Protein AF-A0A962YUK0-F1 (afdb_monomer)

Solvent-accessible surface area (backbone atoms only — not comparable to full-atom values): 5086 Å² total; per-residue (Å²): 132,87,60,69,64,61,62,64,73,46,50,72,56,54,57,48,52,40,49,45,43,62,72,44,53,35,47,50,53,42,50,62,73,42,66,91,51,95,68,52,74,70,53,49,54,52,51,41,68,66,60,79,64,47,71,64,60,49,53,51,38,46,54,50,22,56,52,36,42,73,74,70,38,78,69,29,61,55,54,33,55,52,46,48,62,66,47,109

pLDDT: mean 76.21, std 9.32, range [46.31, 88.12]

Radius of gyration: 15.77 Å; Cα contacts (8 Å, |Δi|>4): 49; chains: 1; bounding box: 39×27×39 Å

Foldseek 3Di:
DPDVVLVVVCPCVLVVVLCCCLVPVLLVVLVVVCPVPPDDPVRSVVCSVPPQLDPVQLVVLVVVLVVVVVVVNPCSVSSNVSSVVNRD

Sequence (88 aa):
RLDPHAFAGMGWGAFGVMLAILFVARPVTVWLSAIGSKLDWRQKTVLAWIAPRGIVAAAVSALFALQLERLGHAEARTLVALTFLVIL

Structure (mmCIF, N/CA/C/O backbone):
data_AF-A0A962YUK0-F1
#
_entry.id   AF-A0A962YUK0-F1
#
loop_
_atom_site.group_PDB
_atom_site.id
_atom_site.type_symbol
_atom_site.label_atom_id
_atom_site.label_alt_id
_atom_site.label_comp_id
_atom_site.label_asym_id
_atom_site.label_entity_id
_atom_site.label_seq_id
_atom_site.pdbx_PDB_ins_code
_atom_site.Cartn_x
_atom_site.Cartn_y
_atom_site.Cartn_z
_atom_site.occupancy
_atom_site.B_iso_or_equiv
_atom_site.auth_seq_id
_atom_site.auth_comp_id
_atom_site.auth_asym_id
_atom_site.auth_atom_id
_atom_site.pdbx_PDB_model_num
ATOM 1 N N . ARG A 1 1 ? 20.477 -2.258 -7.340 1.00 46.31 1 ARG A N 1
ATOM 2 C CA . ARG A 1 1 ? 20.702 -0.842 -7.707 1.00 46.31 1 ARG A CA 1
ATOM 3 C C . ARG A 1 1 ? 19.330 -0.293 -8.056 1.00 46.31 1 ARG A C 1
ATOM 5 O O . ARG A 1 1 ? 18.657 -0.929 -8.849 1.00 46.31 1 ARG A O 1
ATOM 12 N N . LEU A 1 2 ? 18.853 0.725 -7.344 1.00 51.81 2 LEU A N 1
ATOM 13 C CA . LEU A 1 2 ? 17.571 1.363 -7.645 1.00 51.81 2 LEU A CA 1
ATOM 14 C C . LEU A 1 2 ? 17.815 2.267 -8.856 1.00 51.81 2 LEU A C 1
ATOM 16 O O . LEU A 1 2 ? 18.553 3.237 -8.720 1.00 51.81 2 LEU A O 1
ATOM 20 N N . ASP A 1 3 ? 17.292 1.911 -10.029 1.00 58.06 3 ASP A N 1
ATOM 21 C CA . ASP A 1 3 ? 17.433 2.727 -11.238 1.00 58.06 3 ASP A CA 1
ATOM 22 C C . ASP A 1 3 ? 16.488 3.940 -11.146 1.00 58.06 3 ASP A C 1
ATOM 24 O O . ASP A 1 3 ? 15.267 3.761 -11.171 1.00 58.06 3 ASP A O 1
ATOM 28 N N . PRO A 1 4 ? 16.999 5.185 -11.055 1.00 58.22 4 PRO A N 1
ATOM 29 C CA . PRO A 1 4 ? 16.159 6.382 -10.930 1.00 58.22 4 PRO A CA 1
ATOM 30 C C . PRO A 1 4 ? 15.229 6.578 -12.139 1.00 58.22 4 PRO A C 1
ATOM 32 O O . PRO A 1 4 ? 14.139 7.131 -12.018 1.00 58.22 4 PRO A O 1
ATOM 35 N N . HIS A 1 5 ? 15.632 6.066 -13.306 1.00 57.56 5 HIS A N 1
ATOM 36 C CA . HIS A 1 5 ? 14.847 6.107 -14.539 1.00 57.56 5 HIS A CA 1
ATOM 37 C C . HIS A 1 5 ? 13.571 5.251 -14.482 1.00 57.56 5 HIS A C 1
ATOM 39 O O . HIS A 1 5 ? 12.594 5.596 -15.145 1.00 57.56 5 HIS A O 1
ATOM 45 N N . ALA A 1 6 ? 13.529 4.197 -13.655 1.00 55.47 6 ALA A N 1
ATOM 46 C CA . ALA A 1 6 ? 12.311 3.408 -13.454 1.00 55.47 6 ALA A CA 1
ATOM 47 C C . ALA A 1 6 ? 11.211 4.239 -12.766 1.00 55.47 6 ALA A C 1
ATOM 49 O O . ALA A 1 6 ? 10.039 4.123 -13.112 1.00 55.47 6 ALA A O 1
ATOM 50 N N . PHE A 1 7 ? 11.590 5.138 -11.850 1.00 56.09 7 PHE A N 1
ATOM 51 C CA . PHE A 1 7 ? 10.660 6.068 -11.199 1.00 56.09 7 PHE A CA 1
ATOM 52 C C . PHE A 1 7 ? 10.194 7.187 -12.140 1.00 56.09 7 PHE A C 1
ATOM 54 O O . PHE A 1 7 ? 9.039 7.599 -12.070 1.00 56.09 7 PHE A O 1
ATOM 61 N N . ALA A 1 8 ? 11.055 7.638 -13.058 1.00 58.25 8 ALA A N 1
ATOM 62 C CA . ALA A 1 8 ? 10.708 8.662 -14.044 1.00 58.25 8 ALA A CA 1
ATOM 63 C C . ALA A 1 8 ? 9.708 8.162 -15.108 1.00 58.25 8 ALA A C 1
ATOM 65 O O . ALA A 1 8 ? 8.836 8.922 -15.524 1.00 58.25 8 ALA A O 1
ATOM 66 N N . GLY A 1 9 ? 9.795 6.889 -15.518 1.00 57.06 9 GLY A N 1
ATOM 67 C CA . GLY A 1 9 ? 8.861 6.273 -16.474 1.00 57.06 9 GLY A CA 1
ATOM 68 C C . GLY A 1 9 ? 7.500 5.886 -15.880 1.00 57.06 9 GLY A C 1
ATOM 69 O O . GLY A 1 9 ? 6.508 5.835 -16.600 1.00 57.06 9 GLY A O 1
ATOM 70 N N . MET A 1 10 ? 7.427 5.665 -14.564 1.00 58.16 10 MET A N 1
ATOM 71 C CA . MET A 1 10 ? 6.183 5.320 -13.858 1.00 58.16 10 MET A CA 1
ATOM 72 C C . MET A 1 10 ? 5.180 6.486 -13.770 1.00 58.16 10 MET A C 1
ATOM 74 O O . MET A 1 10 ? 3.976 6.260 -13.617 1.0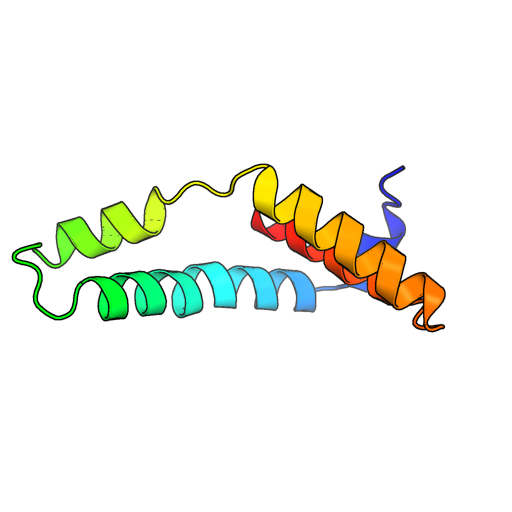0 58.16 10 MET A O 1
ATOM 78 N N . GLY A 1 11 ? 5.666 7.726 -13.885 1.00 66.12 11 GLY A N 1
ATOM 79 C CA . GLY A 1 11 ? 4.845 8.936 -13.908 1.00 66.12 11 GLY A CA 1
ATOM 80 C C . GLY A 1 11 ? 3.906 9.091 -12.701 1.00 66.12 11 GLY A C 1
ATOM 81 O O . GLY A 1 11 ? 4.031 8.429 -11.670 1.00 66.12 11 GLY A O 1
ATOM 82 N N . TRP A 1 12 ? 2.906 9.962 -12.847 1.00 71.88 12 TRP A N 1
ATOM 83 C CA . TRP A 1 12 ? 1.851 10.196 -11.848 1.00 71.88 12 TRP A CA 1
ATOM 84 C C . TRP A 1 12 ? 1.034 8.937 -11.493 1.00 71.88 12 TRP A C 1
ATOM 86 O O . TRP A 1 12 ? 0.372 8.907 -10.456 1.00 71.88 12 TRP A O 1
ATOM 96 N N . GLY A 1 13 ? 1.095 7.882 -12.317 1.00 75.88 13 GLY A N 1
ATOM 97 C CA . GLY A 1 13 ? 0.370 6.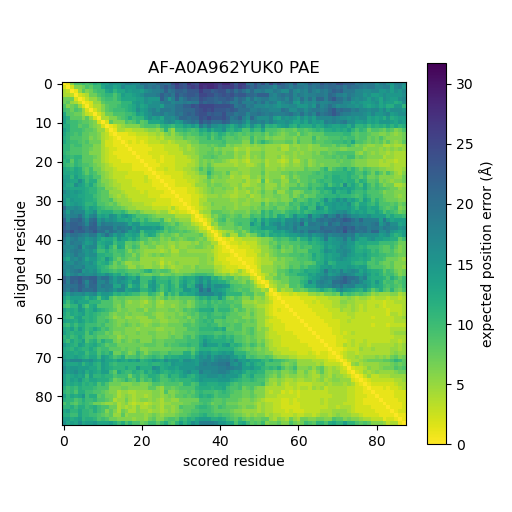628 -12.106 1.00 75.88 13 GLY A CA 1
ATOM 98 C C . GLY A 1 13 ? 0.805 5.884 -10.842 1.00 75.88 13 GLY A C 1
ATOM 99 O O . GLY A 1 13 ? -0.049 5.437 -10.078 1.00 75.88 13 GLY A O 1
ATOM 100 N N . ALA A 1 14 ? 2.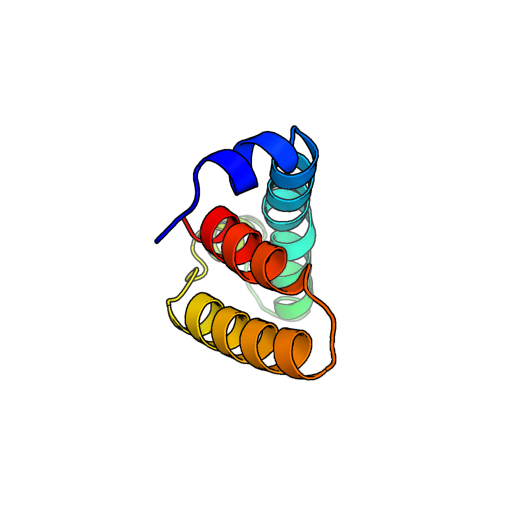109 5.821 -10.554 1.00 75.81 14 ALA A N 1
ATOM 101 C CA . ALA A 1 14 ? 2.611 5.194 -9.326 1.00 75.81 14 ALA A CA 1
ATOM 102 C C . ALA A 1 14 ? 2.148 5.939 -8.060 1.00 75.81 14 ALA A C 1
ATOM 104 O O . ALA A 1 14 ? 1.793 5.318 -7.056 1.00 75.81 14 ALA A O 1
ATOM 105 N N . PHE A 1 15 ? 2.060 7.269 -8.141 1.00 79.44 15 PHE A N 1
ATOM 106 C CA . PHE A 1 15 ? 1.473 8.103 -7.090 1.00 79.44 15 PHE A CA 1
ATOM 107 C C . PHE A 1 15 ? -0.026 7.822 -6.910 1.00 79.44 15 PHE A C 1
ATOM 109 O O . PHE A 1 15 ? -0.508 7.724 -5.783 1.00 79.44 15 PHE A O 1
ATOM 116 N N . GLY A 1 16 ? -0.755 7.628 -8.013 1.00 83.31 16 GLY A N 1
ATOM 117 C CA . GLY A 1 16 ? -2.159 7.218 -7.993 1.00 83.31 16 GLY A CA 1
ATOM 118 C C . GLY A 1 16 ? -2.370 5.859 -7.319 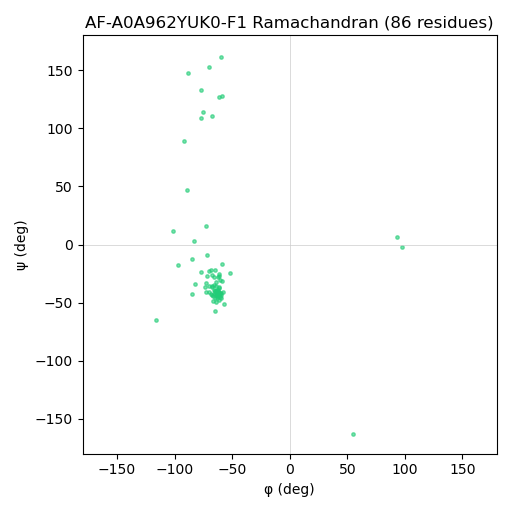1.00 83.31 16 GLY A C 1
ATOM 119 O O . GLY A 1 16 ? -3.239 5.732 -6.459 1.00 83.31 16 GLY A O 1
ATOM 120 N N . VAL A 1 17 ? -1.537 4.863 -7.640 1.00 81.19 17 VAL A N 1
ATOM 121 C CA . VAL A 1 17 ? -1.573 3.533 -7.003 1.00 81.19 17 VAL A CA 1
ATOM 122 C C . VAL A 1 17 ? -1.283 3.635 -5.506 1.00 81.19 17 VAL A C 1
ATOM 124 O O . VAL A 1 17 ? -2.008 3.051 -4.700 1.00 81.19 17 VAL A O 1
ATOM 127 N N . MET A 1 18 ? -0.277 4.419 -5.116 1.00 81.81 18 MET A N 1
ATOM 128 C CA . MET A 1 18 ? 0.022 4.678 -3.708 1.00 81.81 18 MET A CA 1
ATOM 129 C C . MET A 1 18 ? -1.182 5.282 -2.975 1.00 81.81 18 MET A C 1
ATOM 131 O O . MET A 1 18 ? -1.588 4.767 -1.930 1.00 81.81 18 MET A O 1
ATOM 135 N N . LEU A 1 19 ? -1.770 6.351 -3.520 1.00 83.69 19 LEU A N 1
ATOM 136 C CA . LEU A 1 19 ? -2.935 7.005 -2.924 1.00 83.69 19 LEU A CA 1
ATOM 137 C C . LEU A 1 19 ? -4.125 6.048 -2.826 1.00 83.69 19 LEU A C 1
ATOM 139 O O . LEU A 1 19 ? -4.766 5.990 -1.780 1.00 83.69 19 LEU A O 1
ATOM 143 N N . ALA A 1 20 ? -4.385 5.249 -3.861 1.00 86.38 20 ALA A N 1
ATOM 144 C CA . ALA A 1 20 ? -5.442 4.245 -3.834 1.00 86.38 20 ALA A CA 1
ATOM 145 C C . ALA A 1 20 ? -5.209 3.202 -2.726 1.00 86.38 20 ALA A C 1
ATOM 147 O O . ALA A 1 20 ? -6.135 2.849 -1.994 1.00 86.38 20 ALA A O 1
ATOM 148 N N . ILE A 1 21 ? -3.974 2.738 -2.534 1.00 82.69 21 ILE A N 1
ATOM 149 C CA . ILE A 1 21 ? -3.663 1.768 -1.477 1.00 82.69 21 ILE A CA 1
ATOM 150 C C . ILE A 1 21 ? -3.823 2.395 -0.083 1.00 82.69 21 ILE A C 1
ATOM 152 O O . ILE A 1 21 ? -4.412 1.773 0.805 1.00 82.69 21 ILE A O 1
ATOM 156 N N . LEU A 1 22 ? -3.338 3.625 0.103 1.00 80.25 22 LEU A N 1
ATOM 157 C CA . LEU A 1 22 ? -3.399 4.364 1.368 1.00 80.25 22 LEU A CA 1
ATOM 158 C C . LEU A 1 22 ? -4.829 4.735 1.775 1.00 80.25 22 LEU A C 1
ATOM 160 O O . LEU A 1 22 ? -5.215 4.514 2.921 1.00 80.25 22 LEU A O 1
ATOM 164 N N . PHE A 1 23 ? -5.604 5.297 0.847 1.00 82.38 23 PHE A N 1
ATOM 165 C CA . PHE A 1 23 ? -6.916 5.881 1.134 1.00 82.38 23 PHE A CA 1
ATOM 166 C C . PHE A 1 23 ? -8.089 4.943 0.856 1.00 82.38 23 PHE A C 1
ATOM 168 O O . PHE A 1 23 ? -9.176 5.189 1.371 1.00 82.38 23 PHE A O 1
ATOM 175 N N . VAL A 1 24 ? -7.897 3.871 0.080 1.00 85.56 24 VAL A N 1
ATOM 176 C CA . VAL A 1 24 ? -8.967 2.914 -0.243 1.00 85.56 24 VAL A CA 1
ATOM 177 C C . VAL A 1 24 ? -8.642 1.538 0.319 1.00 85.56 24 VAL A C 1
ATOM 179 O O . VAL A 1 24 ? -9.323 1.075 1.232 1.00 85.56 24 VAL A O 1
ATOM 182 N N . ALA A 1 25 ? -7.582 0.885 -0.162 1.00 83.50 25 ALA A N 1
ATOM 183 C CA . ALA A 1 25 ? -7.330 -0.519 0.179 1.00 83.50 25 ALA A CA 1
ATOM 184 C C . ALA A 1 25 ? -7.108 -0.734 1.690 1.00 83.50 25 ALA A C 1
ATOM 186 O O . ALA A 1 25 ? -7.648 -1.674 2.280 1.00 83.50 25 ALA A O 1
ATOM 187 N N . ARG A 1 26 ? -6.348 0.156 2.341 1.00 79.88 26 ARG A N 1
ATOM 188 C CA . ARG A 1 26 ? -6.050 0.106 3.783 1.00 79.88 26 ARG A CA 1
ATOM 189 C C . ARG A 1 26 ? -7.278 0.302 4.676 1.00 79.88 26 ARG A C 1
ATOM 191 O O . ARG A 1 26 ? -7.557 -0.587 5.482 1.00 79.88 26 ARG A O 1
ATOM 198 N N . PRO A 1 27 ? -8.035 1.407 4.572 1.00 79.81 27 PRO A N 1
ATOM 199 C CA . PRO A 1 27 ? -9.224 1.572 5.397 1.00 79.81 27 PRO A CA 1
ATOM 200 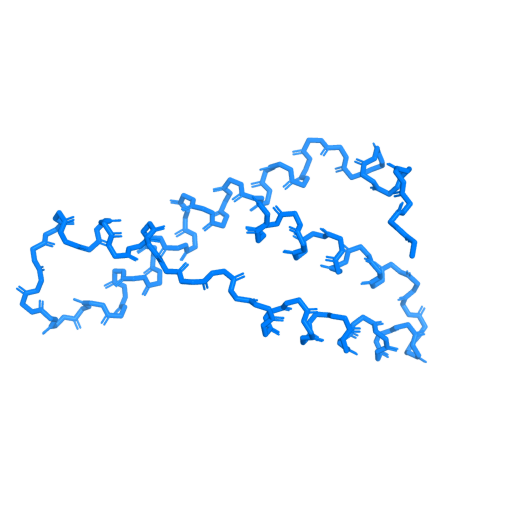C C . PRO A 1 27 ? -10.254 0.477 5.122 1.00 79.81 27 PRO A C 1
ATOM 202 O O . PRO A 1 27 ? -10.821 -0.041 6.078 1.00 79.81 27 PRO A O 1
ATOM 205 N N . VAL A 1 28 ? -10.426 0.033 3.871 1.00 84.56 28 VAL A N 1
ATOM 206 C CA . VAL A 1 28 ? -11.346 -1.070 3.544 1.00 84.56 28 VAL A CA 1
ATOM 207 C C . VAL A 1 28 ? -10.936 -2.369 4.235 1.00 84.56 28 VAL A C 1
ATOM 209 O O . VAL A 1 28 ? -11.769 -3.000 4.878 1.00 84.56 28 VAL A O 1
ATOM 212 N N . THR A 1 29 ? -9.662 -2.761 4.172 1.00 80.19 29 THR A N 1
ATOM 213 C CA . THR A 1 29 ? -9.191 -4.001 4.818 1.00 80.19 29 THR A CA 1
ATOM 214 C C . THR A 1 29 ? -9.334 -3.962 6.337 1.00 80.19 29 THR A C 1
ATOM 216 O O . THR A 1 29 ? -9.758 -4.957 6.928 1.00 80.19 29 THR A O 1
ATOM 219 N N . VAL A 1 30 ? -9.063 -2.822 6.979 1.00 80.19 30 VAL A N 1
ATOM 220 C CA . VAL A 1 30 ? -9.273 -2.671 8.429 1.00 80.19 30 VAL A CA 1
ATOM 221 C C . VAL A 1 30 ? -10.751 -2.651 8.789 1.00 80.19 30 VAL A C 1
ATOM 223 O O . VAL A 1 30 ? -11.138 -3.280 9.770 1.00 80.19 30 VAL A O 1
ATOM 226 N N . TRP A 1 31 ? -11.588 -1.975 8.004 1.00 78.50 31 TRP A N 1
ATOM 227 C CA . TRP A 1 31 ? -13.028 -1.953 8.237 1.00 78.50 31 TRP A CA 1
ATOM 228 C C . TRP A 1 31 ? -13.629 -3.344 8.097 1.00 78.50 31 TRP A C 1
ATOM 230 O O . TRP A 1 31 ? -14.339 -3.753 9.010 1.00 78.50 31 TRP A O 1
ATOM 240 N N . LEU A 1 32 ? -13.275 -4.083 7.040 1.00 81.81 32 LEU A N 1
ATOM 241 C CA . LEU A 1 32 ? -13.682 -5.474 6.830 1.00 81.81 32 LEU A CA 1
ATOM 242 C C . LEU A 1 32 ? -13.203 -6.382 7.969 1.00 81.81 32 LEU A C 1
ATOM 244 O O . LEU A 1 32 ? -13.994 -7.143 8.516 1.00 81.81 32 LEU A O 1
ATOM 248 N N . SER A 1 33 ? -11.941 -6.252 8.386 1.00 77.69 33 SER A N 1
ATOM 249 C CA . SER A 1 33 ? -11.381 -7.036 9.501 1.00 77.69 33 SER A CA 1
ATOM 250 C C . SER A 1 33 ? -11.993 -6.667 10.857 1.00 77.69 33 SER A C 1
ATOM 252 O O . SER A 1 33 ? -11.946 -7.453 11.799 1.00 77.69 33 SER A O 1
ATOM 254 N N . ALA A 1 34 ? -12.566 -5.468 10.973 1.00 76.25 34 ALA A N 1
ATOM 255 C CA . ALA A 1 34 ? -13.227 -4.969 12.171 1.00 76.25 34 ALA A CA 1
ATOM 256 C C . ALA 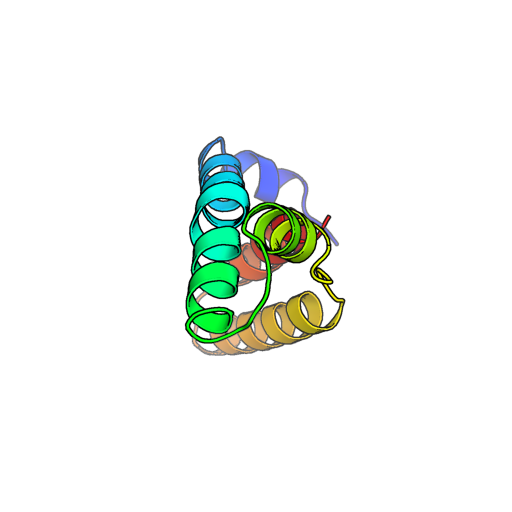A 1 34 ? -14.765 -5.055 12.096 1.00 76.25 34 ALA A C 1
ATOM 258 O O . ALA A 1 34 ? -15.442 -4.456 12.942 1.00 76.25 34 ALA A O 1
ATOM 259 N N . ILE A 1 35 ? -15.336 -5.762 11.110 1.00 73.44 35 ILE A N 1
ATOM 260 C CA . ILE A 1 35 ? -16.761 -6.122 11.106 1.00 73.44 35 ILE A CA 1
ATOM 261 C C . ILE A 1 35 ? -16.978 -7.117 12.252 1.00 73.44 35 ILE A C 1
ATOM 263 O O . ILE A 1 35 ? -16.471 -8.231 12.227 1.00 73.44 35 ILE A O 1
ATOM 267 N N . GLY A 1 36 ? -17.694 -6.684 13.293 1.00 70.50 36 GLY A N 1
ATOM 268 C CA . GLY A 1 36 ? -17.954 -7.482 14.498 1.00 70.50 36 GLY A CA 1
ATOM 269 C C . GLY A 1 36 ? -17.024 -7.208 15.687 1.00 70.50 36 GLY A C 1
ATOM 270 O O . GLY A 1 36 ? -17.235 -7.780 16.755 1.00 70.50 36 GLY A O 1
ATOM 271 N N . SER A 1 37 ? -16.033 -6.315 15.562 1.00 71.06 37 SER A N 1
ATOM 272 C CA . SER A 1 37 ? -15.215 -5.898 16.710 1.00 71.06 37 SER A CA 1
ATOM 273 C C . SER A 1 37 ? -15.835 -4.699 17.441 1.00 71.06 37 SER A C 1
ATOM 275 O O . SER A 1 37 ? -16.443 -3.824 16.825 1.00 71.06 37 SER A O 1
ATOM 277 N N . LYS A 1 38 ? -15.647 -4.628 18.768 1.00 71.50 38 LYS A N 1
ATOM 278 C CA . LYS A 1 38 ? -16.088 -3.505 19.624 1.00 71.50 38 LYS A CA 1
ATOM 279 C C . LYS A 1 38 ? -15.246 -2.224 19.443 1.00 71.50 38 LYS A C 1
ATOM 281 O O . LYS A 1 38 ? -15.268 -1.365 20.318 1.00 71.50 38 LYS A O 1
ATOM 286 N N . LEU A 1 39 ? -14.458 -2.111 18.367 1.00 70.56 39 LEU A N 1
ATOM 287 C CA . LEU A 1 39 ? -13.618 -0.936 18.133 1.00 70.56 39 LEU A CA 1
ATOM 288 C C . LEU A 1 39 ? -14.449 0.235 17.625 1.00 70.56 39 LEU A C 1
ATOM 290 O O . LEU A 1 39 ? -15.199 0.111 16.653 1.00 70.56 39 LEU A O 1
ATOM 294 N N . ASP A 1 40 ? -14.220 1.387 18.239 1.00 76.06 40 ASP A N 1
ATOM 295 C CA . ASP A 1 40 ? -14.827 2.644 17.840 1.00 76.06 40 ASP A CA 1
ATOM 296 C C . ASP A 1 40 ? -14.242 3.126 16.499 1.00 76.06 40 ASP A C 1
ATOM 298 O O . ASP A 1 40 ? -13.097 2.810 16.148 1.00 76.06 40 ASP A O 1
ATOM 302 N N . TRP A 1 41 ? -15.000 3.901 15.720 1.00 77.12 41 TRP A N 1
ATOM 303 C CA . TRP A 1 41 ? -14.600 4.281 14.352 1.00 77.12 41 TRP A CA 1
ATOM 304 C C . TRP A 1 41 ? -13.255 5.028 14.315 1.00 77.12 41 TRP A C 1
ATOM 306 O O . TRP A 1 41 ? -12.481 4.858 13.374 1.00 77.12 41 TRP A O 1
ATOM 316 N N . ARG A 1 42 ? -12.944 5.781 15.381 1.00 77.81 42 ARG A N 1
ATOM 317 C CA . ARG A 1 42 ? -11.673 6.503 15.579 1.00 77.81 42 ARG A CA 1
ATOM 318 C C . ARG A 1 42 ? -10.492 5.552 15.775 1.00 77.81 42 ARG A C 1
ATOM 320 O O . ARG A 1 42 ? -9.388 5.826 15.318 1.00 77.81 42 ARG A O 1
ATOM 327 N N . GLN A 1 43 ? -10.718 4.419 16.441 1.00 76.31 43 GLN A N 1
ATOM 328 C CA . GLN A 1 43 ? -9.692 3.397 16.645 1.00 76.31 43 GLN A CA 1
ATOM 329 C C . GLN A 1 43 ? -9.425 2.633 15.347 1.00 76.31 43 GLN A C 1
ATOM 331 O O . GLN A 1 43 ? -8.273 2.328 15.052 1.00 76.31 43 GLN A O 1
ATOM 336 N N . LYS A 1 44 ? -10.460 2.384 14.530 1.00 76.12 44 LYS A N 1
ATOM 337 C CA . LYS A 1 44 ? -10.303 1.744 13.212 1.00 76.12 44 LYS A CA 1
ATOM 338 C C . LYS A 1 44 ? -9.459 2.595 12.260 1.00 76.12 44 LYS A C 1
ATOM 340 O O . LYS A 1 44 ? -8.596 2.051 11.576 1.00 76.12 44 LYS A O 1
ATOM 345 N N . THR A 1 45 ? -9.647 3.915 12.237 1.00 77.12 45 THR A N 1
ATOM 346 C CA . THR A 1 45 ? -8.821 4.818 11.413 1.00 77.12 4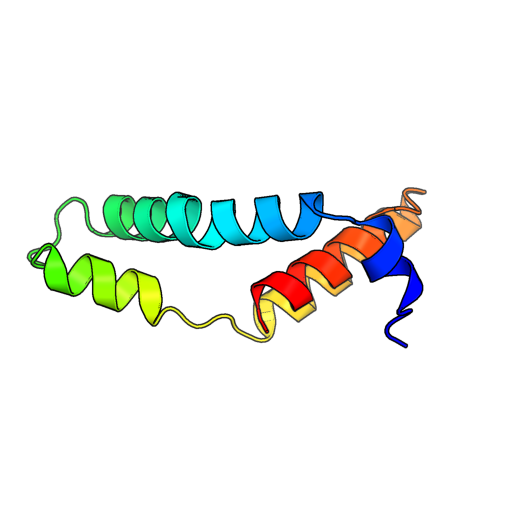5 THR A CA 1
ATOM 347 C C . THR A 1 45 ? -7.377 4.903 11.898 1.00 77.12 45 THR A C 1
ATOM 349 O O . THR A 1 45 ? -6.469 4.816 11.075 1.00 77.12 45 THR A O 1
ATOM 352 N N . VAL A 1 46 ? -7.138 4.993 13.211 1.00 77.69 46 VAL A N 1
ATOM 353 C CA . VAL A 1 46 ? -5.769 4.973 13.766 1.00 77.69 46 VAL A CA 1
ATOM 354 C C . VAL A 1 46 ? -5.073 3.640 13.472 1.00 77.69 46 VAL A C 1
ATOM 356 O O . VAL A 1 46 ? -3.916 3.621 13.051 1.00 77.69 46 VAL A O 1
ATOM 359 N N . LEU A 1 47 ? -5.785 2.520 13.615 1.00 76.12 47 LEU A N 1
ATOM 360 C CA . LEU A 1 47 ? -5.251 1.189 13.329 1.00 76.12 47 LEU A CA 1
ATOM 361 C C . LEU A 1 47 ? -4.927 1.001 11.838 1.00 76.12 47 LEU A C 1
ATOM 363 O O . LEU A 1 47 ? -3.883 0.440 11.504 1.00 76.12 47 LEU A O 1
ATOM 367 N N . ALA A 1 48 ? -5.770 1.523 10.940 1.00 73.88 48 ALA A N 1
ATOM 368 C CA . ALA A 1 48 ? -5.493 1.549 9.502 1.00 73.88 48 ALA A CA 1
ATOM 369 C C . ALA A 1 48 ? -4.225 2.343 9.156 1.00 73.88 48 ALA A C 1
ATOM 371 O O . ALA A 1 48 ? -3.523 1.988 8.205 1.00 73.88 48 ALA A O 1
ATOM 372 N N . TRP A 1 49 ? -3.903 3.365 9.954 1.00 72.62 49 TRP A N 1
ATOM 373 C CA . TRP A 1 49 ? -2.742 4.230 9.749 1.00 72.62 49 TRP A CA 1
ATOM 374 C C . TRP A 1 49 ? -1.428 3.645 10.293 1.00 72.62 49 TRP A C 1
ATOM 376 O O . TRP A 1 49 ? -0.376 3.842 9.686 1.00 72.62 49 TRP A O 1
ATOM 386 N N . ILE A 1 50 ? -1.478 2.899 11.406 1.00 71.69 50 ILE A N 1
ATOM 387 C CA . ILE A 1 50 ? -0.297 2.347 12.107 1.00 71.69 50 ILE A CA 1
ATOM 388 C C . ILE A 1 50 ? 0.189 1.007 11.522 1.00 71.69 50 ILE A C 1
ATOM 390 O O . ILE A 1 50 ? 1.286 0.551 11.840 1.00 71.69 50 ILE A O 1
ATOM 394 N N . ALA A 1 51 ? -0.592 0.349 10.663 1.00 65.19 51 ALA A N 1
ATOM 395 C CA . ALA A 1 51 ? -0.285 -1.020 10.257 1.00 65.19 51 ALA A CA 1
ATOM 396 C C . ALA A 1 51 ? 1.109 -1.163 9.580 1.00 65.19 51 ALA A C 1
ATOM 398 O O . ALA A 1 51 ? 1.393 -0.465 8.596 1.00 65.19 51 ALA A O 1
ATOM 399 N N . PRO A 1 52 ? 1.962 -2.095 10.064 1.00 62.38 52 PRO A N 1
ATOM 400 C CA . PRO A 1 52 ? 3.371 -2.199 9.693 1.00 62.38 52 PRO A CA 1
ATOM 401 C C . PRO A 1 52 ? 3.529 -2.460 8.195 1.00 62.38 52 PRO A C 1
ATOM 403 O O . PRO A 1 52 ? 2.956 -3.396 7.636 1.00 62.38 52 PRO A O 1
ATOM 406 N N . ARG A 1 53 ? 4.326 -1.628 7.524 1.00 65.06 53 ARG A N 1
ATOM 407 C CA . ARG A 1 53 ? 4.610 -1.727 6.082 1.00 65.06 53 ARG A CA 1
ATOM 408 C C . ARG A 1 53 ? 5.828 -2.621 5.841 1.00 65.06 53 ARG A C 1
ATOM 410 O O . ARG A 1 53 ? 6.784 -2.243 5.189 1.00 65.06 53 ARG A O 1
ATOM 417 N N . GLY A 1 54 ? 5.831 -3.772 6.509 1.00 70.50 54 GLY A N 1
ATOM 418 C CA . GLY A 1 54 ? 7.042 -4.506 6.865 1.00 70.50 54 GLY A CA 1
ATOM 419 C C . GLY A 1 54 ? 7.931 -4.958 5.703 1.00 70.50 54 GLY A C 1
ATOM 420 O O . GLY A 1 54 ? 7.492 -5.153 4.571 1.00 70.50 54 GLY A O 1
ATOM 421 N N . ILE A 1 55 ? 9.182 -5.257 6.061 1.00 76.62 55 ILE A N 1
ATOM 422 C CA . ILE A 1 55 ? 10.222 -5.849 5.204 1.00 76.62 55 ILE A CA 1
ATOM 423 C C . ILE A 1 55 ? 9.776 -7.130 4.476 1.00 76.62 55 ILE A C 1
ATOM 425 O O . ILE A 1 55 ? 10.279 -7.445 3.401 1.00 76.62 55 ILE A O 1
ATOM 429 N N . VAL A 1 56 ? 8.787 -7.843 5.027 1.00 82.19 56 VAL A N 1
ATOM 430 C CA . VAL A 1 56 ? 8.211 -9.056 4.430 1.00 82.19 56 VAL A CA 1
ATOM 431 C C . VAL A 1 56 ? 7.578 -8.764 3.066 1.00 82.19 56 VAL A C 1
ATOM 433 O O . VAL A 1 56 ? 7.788 -9.530 2.130 1.00 82.19 56 VAL A O 1
ATOM 436 N N . ALA A 1 57 ? 6.863 -7.644 2.911 1.00 83.19 57 ALA A N 1
ATOM 437 C CA . ALA A 1 57 ? 6.236 -7.289 1.636 1.00 83.19 57 ALA A CA 1
ATOM 438 C C . ALA A 1 57 ? 7.286 -7.015 0.544 1.00 83.19 57 ALA A C 1
ATOM 440 O O . ALA A 1 57 ? 7.139 -7.479 -0.586 1.00 83.19 57 ALA A O 1
ATOM 441 N N . ALA A 1 58 ? 8.388 -6.346 0.899 1.00 83.00 58 ALA A N 1
ATOM 442 C CA . ALA A 1 58 ? 9.512 -6.124 -0.007 1.00 83.00 58 ALA A CA 1
ATOM 443 C C . ALA A 1 58 ? 10.187 -7.442 -0.430 1.00 83.00 58 ALA A C 1
ATOM 445 O O . ALA A 1 58 ? 10.452 -7.645 -1.615 1.00 83.00 58 ALA A O 1
ATOM 446 N N . ALA A 1 59 ? 10.415 -8.361 0.515 1.00 86.06 59 ALA A N 1
ATOM 447 C CA . ALA A 1 59 ? 11.033 -9.658 0.238 1.00 86.06 59 ALA A CA 1
ATOM 448 C C . ALA A 1 59 ? 10.166 -10.540 -0.678 1.00 86.06 59 ALA A C 1
ATOM 450 O O . ALA A 1 59 ? 10.671 -11.100 -1.652 1.00 86.06 59 ALA A O 1
ATOM 451 N N . VAL A 1 60 ? 8.859 -10.631 -0.405 1.00 87.94 60 VAL A N 1
ATOM 452 C CA . VAL A 1 60 ? 7.924 -11.426 -1.220 1.00 87.94 60 VAL A CA 1
ATOM 453 C C . VAL A 1 60 ? 7.780 -10.836 -2.621 1.00 87.94 60 VAL A C 1
ATOM 455 O O . VAL A 1 60 ? 7.816 -11.585 -3.592 1.00 87.94 60 VAL A O 1
ATOM 458 N N . SER A 1 61 ? 7.682 -9.509 -2.744 1.00 86.62 61 SER A N 1
ATOM 459 C CA . SER A 1 61 ? 7.605 -8.835 -4.045 1.00 86.62 61 SER A CA 1
ATOM 460 C C . SER A 1 61 ? 8.867 -9.057 -4.883 1.00 86.62 61 SER A C 1
ATOM 462 O O . SER A 1 61 ? 8.772 -9.407 -6.058 1.00 86.62 61 SER A O 1
ATOM 464 N N . ALA A 1 62 ? 10.054 -8.964 -4.272 1.00 86.06 62 ALA A N 1
ATOM 465 C CA . ALA A 1 62 ? 11.316 -9.270 -4.946 1.00 86.06 62 ALA A CA 1
ATOM 466 C C . ALA A 1 62 ? 11.391 -10.735 -5.410 1.00 86.06 62 ALA A C 1
ATOM 468 O O . ALA A 1 62 ? 11.808 -11.002 -6.538 1.00 86.06 62 ALA A O 1
ATOM 469 N N . LEU A 1 63 ? 10.944 -11.680 -4.575 1.00 88.12 63 LEU A N 1
ATOM 470 C CA . LEU A 1 63 ? 10.873 -13.096 -4.942 1.00 88.12 63 LEU A CA 1
ATOM 471 C C . LEU A 1 63 ? 9.910 -13.323 -6.119 1.00 88.12 63 LEU A C 1
ATOM 473 O O . LEU A 1 63 ? 10.238 -14.051 -7.054 1.00 88.12 63 LEU A O 1
ATOM 477 N N . PHE A 1 64 ? 8.743 -12.677 -6.092 1.00 87.25 64 PHE A N 1
ATOM 478 C CA . PHE A 1 64 ? 7.747 -12.764 -7.159 1.00 87.25 64 PHE A CA 1
ATOM 479 C C . PHE A 1 64 ? 8.260 -12.181 -8.474 1.00 87.25 64 PHE A C 1
ATOM 481 O O . PHE A 1 64 ? 8.103 -12.800 -9.524 1.00 87.25 64 PHE A O 1
ATOM 488 N N . ALA A 1 65 ? 8.919 -11.024 -8.418 1.00 87.00 65 ALA A N 1
ATOM 489 C CA . ALA A 1 65 ? 9.501 -10.394 -9.592 1.00 87.00 65 ALA A CA 1
ATOM 490 C C . ALA A 1 65 ? 10.576 -11.273 -10.237 1.00 87.00 65 ALA A C 1
ATOM 492 O O . ALA A 1 65 ? 10.572 -11.442 -11.452 1.00 87.00 65 ALA A O 1
ATOM 493 N N . LEU A 1 66 ? 11.432 -11.911 -9.430 1.00 85.88 66 LEU A N 1
ATOM 494 C CA . LEU A 1 66 ? 12.420 -12.873 -9.924 1.00 85.88 66 LEU A CA 1
ATOM 495 C C . LEU A 1 66 ? 11.769 -14.077 -10.617 1.00 85.88 66 LEU A C 1
ATOM 497 O O . LEU A 1 66 ? 12.306 -14.575 -11.605 1.00 85.88 66 LEU A O 1
ATOM 501 N N . GLN A 1 67 ? 10.625 -14.554 -10.121 1.00 86.12 67 GLN A N 1
ATOM 502 C CA . GLN A 1 67 ? 9.902 -15.651 -10.769 1.00 86.12 67 GLN A CA 1
ATOM 503 C C . GLN A 1 67 ? 9.221 -15.214 -12.071 1.00 86.12 67 GLN A C 1
ATOM 505 O O . GLN A 1 67 ? 9.299 -15.937 -13.061 1.00 86.12 67 GLN A O 1
ATOM 510 N N . LEU A 1 68 ? 8.608 -14.028 -12.119 1.00 85.62 68 LEU A N 1
ATOM 511 C CA . LEU A 1 68 ? 8.017 -13.510 -13.357 1.00 85.62 68 LEU A CA 1
ATOM 512 C C . LEU A 1 68 ? 9.0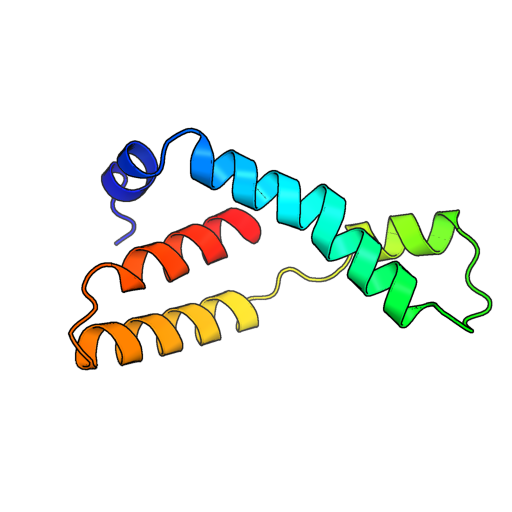72 -13.181 -14.423 1.00 85.62 68 LEU A C 1
ATOM 514 O O . LEU A 1 68 ? 8.831 -13.446 -15.600 1.00 85.62 68 LEU A O 1
ATOM 518 N N . GLU A 1 69 ? 10.242 -12.668 -14.031 1.00 85.19 69 GLU A N 1
ATOM 519 C CA . GLU A 1 69 ? 11.369 -12.466 -14.953 1.00 85.19 69 GLU A CA 1
ATOM 520 C C . GLU A 1 69 ? 11.771 -13.798 -15.612 1.00 85.19 69 GLU A C 1
ATOM 522 O O . GLU A 1 69 ? 11.975 -13.851 -16.825 1.00 85.19 69 GLU A O 1
ATOM 527 N N . ARG A 1 70 ? 11.796 -14.901 -14.847 1.00 84.00 70 ARG A N 1
ATOM 528 C CA . ARG A 1 70 ? 12.071 -16.254 -15.376 1.00 84.00 70 ARG A CA 1
ATOM 529 C C . ARG A 1 70 ? 10.992 -16.775 -16.323 1.00 84.00 70 ARG A C 1
ATOM 531 O O . ARG A 1 70 ? 11.302 -17.576 -17.198 1.00 84.00 70 ARG A O 1
ATOM 538 N N . LEU A 1 71 ? 9.751 -16.324 -16.161 1.00 85.88 71 LEU A N 1
ATOM 539 C CA . LEU A 1 71 ? 8.629 -16.642 -17.050 1.00 85.88 71 LEU A CA 1
ATOM 540 C C . LEU A 1 71 ? 8.582 -15.742 -18.301 1.00 85.88 71 LEU A C 1
ATOM 542 O O . LEU A 1 71 ? 7.674 -15.882 -19.114 1.00 85.88 71 LEU A O 1
ATOM 546 N N . GLY A 1 72 ? 9.556 -14.840 -18.478 1.00 83.81 72 GLY A N 1
ATOM 547 C CA . GLY A 1 72 ? 9.670 -13.970 -19.651 1.00 83.81 72 GLY A CA 1
ATOM 548 C C . GLY A 1 72 ? 9.008 -12.597 -19.499 1.00 83.81 72 GLY A C 1
ATOM 549 O O . GLY A 1 72 ? 8.976 -11.827 -20.458 1.00 83.81 72 GLY A O 1
ATOM 550 N N . HIS A 1 73 ? 8.512 -12.242 -18.311 1.00 80.56 73 HIS A N 1
ATOM 551 C CA . HIS A 1 73 ? 7.922 -10.928 -18.053 1.00 80.56 73 HIS A CA 1
ATOM 552 C C . HIS A 1 73 ? 8.975 -9.941 -17.526 1.00 80.56 73 HIS A C 1
ATOM 554 O O . HIS A 1 73 ? 9.158 -9.784 -16.319 1.00 80.56 73 HIS A O 1
ATOM 560 N N . ALA A 1 74 ? 9.650 -9.239 -18.441 1.00 73.19 74 ALA A N 1
ATOM 561 C CA . ALA A 1 74 ? 10.699 -8.261 -18.117 1.00 73.19 74 ALA A CA 1
ATOM 562 C C . ALA A 1 74 ? 10.212 -7.069 -17.255 1.00 73.19 74 ALA A C 1
ATOM 564 O O . ALA A 1 74 ? 10.982 -6.491 -16.492 1.00 73.19 74 ALA A O 1
ATOM 565 N N . GLU A 1 75 ? 8.919 -6.740 -17.323 1.00 73.25 75 GLU A N 1
ATOM 566 C CA . GLU A 1 75 ? 8.262 -5.657 -16.566 1.00 73.25 75 GLU A CA 1
ATOM 567 C C . GLU A 1 75 ? 8.107 -5.958 -15.060 1.00 73.25 75 GLU A C 1
ATOM 569 O O . GLU A 1 75 ? 7.730 -5.089 -14.272 1.00 73.25 75 GLU A O 1
ATOM 574 N N . ALA A 1 76 ? 8.393 -7.185 -14.612 1.00 77.81 76 ALA A N 1
ATOM 575 C CA . ALA A 1 76 ? 8.139 -7.603 -13.233 1.00 77.81 76 ALA A CA 1
ATOM 576 C C . ALA A 1 76 ? 8.976 -6.843 -12.192 1.00 77.81 76 ALA A C 1
ATOM 578 O O . ALA A 1 76 ? 8.578 -6.722 -11.031 1.00 77.81 76 ALA A O 1
ATOM 579 N N . ARG A 1 77 ? 10.104 -6.260 -12.606 1.00 76.12 77 ARG A N 1
ATOM 580 C CA . ARG A 1 77 ? 10.946 -5.410 -11.755 1.00 76.12 77 ARG A CA 1
ATOM 581 C C . ARG A 1 77 ? 10.224 -4.147 -11.276 1.00 76.12 77 ARG A C 1
ATOM 583 O O . ARG A 1 77 ? 10.504 -3.660 -10.178 1.00 76.12 77 ARG A O 1
ATOM 590 N N . THR A 1 78 ? 9.252 -3.663 -12.046 1.00 79.38 78 THR A N 1
ATOM 591 C CA . THR A 1 78 ? 8.411 -2.512 -11.696 1.00 79.38 78 THR A CA 1
ATOM 592 C C . THR A 1 78 ? 7.553 -2.799 -10.460 1.00 79.38 78 THR A C 1
ATOM 594 O O . THR A 1 78 ? 7.353 -1.910 -9.635 1.00 79.38 78 THR A O 1
ATOM 597 N N . LEU A 1 79 ? 7.130 -4.054 -10.248 1.00 78.94 79 LEU A N 1
ATOM 598 C CA . LEU A 1 79 ? 6.374 -4.460 -9.054 1.00 78.94 79 LEU A CA 1
ATOM 599 C C . LEU A 1 79 ? 7.184 -4.264 -7.771 1.00 78.94 79 LEU A C 1
ATOM 601 O O . LEU A 1 79 ? 6.649 -3.791 -6.767 1.00 78.94 79 LEU A O 1
ATOM 605 N N . VAL A 1 80 ? 8.483 -4.572 -7.811 1.00 82.12 80 VAL A N 1
ATOM 606 C CA . VAL A 1 80 ? 9.387 -4.374 -6.669 1.00 82.12 80 VAL A CA 1
ATOM 607 C C . VAL A 1 80 ? 9.497 -2.890 -6.353 1.00 82.12 80 VAL A C 1
ATOM 609 O O . VAL A 1 80 ? 9.289 -2.492 -5.209 1.00 82.12 80 VAL A O 1
ATOM 612 N N . ALA A 1 81 ? 9.749 -2.061 -7.369 1.00 82.88 81 ALA A N 1
ATOM 613 C CA . ALA A 1 81 ? 9.858 -0.615 -7.207 1.00 82.88 81 ALA A CA 1
ATOM 614 C C . ALA A 1 81 ? 8.563 0.008 -6.652 1.00 82.88 81 ALA A C 1
ATOM 616 O O . ALA A 1 81 ? 8.629 0.794 -5.708 1.00 82.88 81 ALA A O 1
ATOM 617 N N . LEU A 1 82 ? 7.391 -0.404 -7.152 1.00 80.38 82 LEU A N 1
ATOM 618 C CA . LEU A 1 82 ? 6.086 0.009 -6.622 1.00 80.38 82 LEU A CA 1
ATOM 619 C C . LEU A 1 82 ? 5.879 -0.437 -5.170 1.00 80.38 82 LEU A C 1
ATOM 621 O O . LEU A 1 82 ? 5.347 0.313 -4.358 1.00 80.38 82 LEU A O 1
ATOM 625 N N . THR A 1 83 ? 6.321 -1.644 -4.821 1.00 82.88 83 THR A N 1
ATOM 626 C CA . THR A 1 83 ? 6.189 -2.161 -3.451 1.00 82.88 83 THR A CA 1
ATOM 627 C C . THR A 1 83 ? 7.044 -1.356 -2.477 1.00 82.88 83 THR A C 1
ATOM 629 O O . THR A 1 83 ? 6.562 -0.970 -1.416 1.00 82.88 83 THR A O 1
ATOM 632 N N . PHE A 1 84 ? 8.291 -1.053 -2.848 1.00 80.19 84 PHE A N 1
ATOM 633 C CA . PHE A 1 84 ? 9.157 -0.176 -2.058 1.00 80.1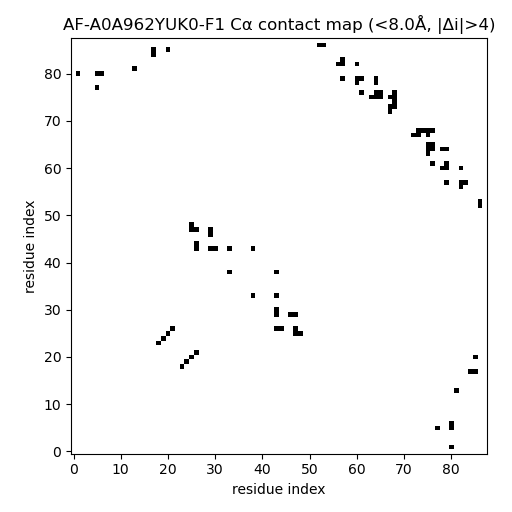9 84 PHE A CA 1
ATOM 634 C C . PHE A 1 84 ? 8.594 1.240 -1.953 1.00 80.19 84 PHE A C 1
ATOM 636 O O . PHE A 1 84 ? 8.636 1.812 -0.869 1.00 80.19 84 PHE A O 1
ATOM 643 N N . LEU A 1 85 ? 8.024 1.771 -3.037 1.00 81.69 85 LEU A N 1
ATOM 644 C CA . LEU A 1 85 ? 7.369 3.076 -3.043 1.00 81.69 85 LEU A CA 1
ATOM 645 C C . LEU A 1 85 ? 6.205 3.133 -2.039 1.00 81.69 85 LEU A C 1
ATOM 647 O O . LEU A 1 85 ? 6.077 4.116 -1.334 1.00 81.69 85 LEU A O 1
ATOM 651 N N . VAL A 1 86 ? 5.387 2.081 -1.938 1.00 76.50 86 VAL A N 1
ATOM 652 C CA . VAL A 1 86 ? 4.242 2.019 -1.003 1.00 76.50 86 VAL A CA 1
ATOM 653 C C . VAL A 1 86 ? 4.661 1.872 0.468 1.00 76.50 86 VAL A C 1
ATOM 655 O O . VAL A 1 86 ? 3.918 2.245 1.388 1.00 76.50 86 VAL A O 1
ATOM 658 N N . ILE A 1 87 ? 5.831 1.276 0.692 1.00 75.38 87 ILE A N 1
ATOM 659 C CA . ILE A 1 87 ? 6.362 0.977 2.022 1.00 75.38 87 ILE A CA 1
ATOM 660 C C . ILE A 1 87 ? 7.112 2.168 2.635 1.00 75.38 87 ILE A C 1
ATOM 662 O O . ILE A 1 87 ? 6.943 2.390 3.838 1.00 75.38 87 ILE A O 1
ATOM 666 N N . LEU A 1 88 ? 7.934 2.865 1.840 1.00 66.25 88 LEU A N 1
ATOM 667 C CA . LEU A 1 88 ? 8.720 4.047 2.234 1.00 66.25 88 LEU A CA 1
ATOM 668 C C . LEU A 1 88 ? 7.830 5.275 2.469 1.00 66.25 88 LEU A C 1
ATOM 670 O O . LEU A 1 88 ? 8.156 6.030 3.411 1.00 66.25 88 LEU A O 1
#

Mean predicted aligned error: 9.14 Å

Secondary structure (DSSP, 8-state):
---HHHHHHHHHHHHHHHHHIIIIIHHHHHHHHTTT----HHHHHHHHHH----HHHHHHHHHHHHHHHHTT-TTHHHHHHHHHHHH-